Protein AF-A0A947MUC5-F1 (afdb_monomer_lite)

Structure (mmCIF, N/CA/C/O backbone):
data_AF-A0A947MUC5-F1
#
_entry.id   AF-A0A947MUC5-F1
#
loop_
_atom_site.group_PDB
_atom_site.id
_atom_site.type_symbol
_atom_site.label_atom_id
_atom_site.label_alt_id
_atom_site.label_comp_id
_atom_site.label_asym_id
_atom_site.label_entity_id
_atom_site.label_seq_id
_atom_site.pdbx_PDB_ins_code
_atom_site.Cartn_x
_atom_site.Cartn_y
_atom_site.Cartn_z
_atom_site.occupancy
_atom_site.B_iso_or_equiv
_atom_site.auth_seq_id
_atom_site.auth_comp_id
_atom_site.auth_asym_id
_atom_site.auth_atom_id
_atom_site.pdbx_PDB_model_num
ATOM 1 N N . MET A 1 1 ? 50.797 -52.686 -14.012 1.00 37.66 1 MET A N 1
ATOM 2 C CA . MET A 1 1 ? 51.119 -51.360 -14.581 1.00 37.66 1 MET A CA 1
ATOM 3 C C . MET A 1 1 ? 49.906 -50.455 -14.432 1.00 37.66 1 MET A C 1
ATOM 5 O O . MET A 1 1 ? 48.842 -50.802 -14.913 1.00 37.66 1 MET A O 1
ATOM 9 N N . VAL A 1 2 ? 50.110 -49.382 -13.667 1.00 37.19 2 VAL A N 1
ATOM 10 C CA . VAL A 1 2 ? 49.421 -48.080 -13.571 1.00 37.19 2 VAL A CA 1
ATOM 11 C C . VAL A 1 2 ? 48.102 -47.870 -14.347 1.00 37.19 2 VAL A C 1
ATOM 13 O O . VAL A 1 2 ? 48.065 -47.895 -15.572 1.00 37.19 2 VAL A O 1
ATOM 16 N N . THR A 1 3 ? 47.061 -47.521 -13.586 1.00 50.28 3 THR A N 1
ATOM 17 C CA . THR A 1 3 ? 45.794 -46.871 -13.969 1.00 50.28 3 THR A CA 1
ATOM 18 C C . THR A 1 3 ? 45.994 -45.521 -14.667 1.00 50.28 3 THR A C 1
ATOM 20 O O . THR A 1 3 ? 46.741 -44.695 -14.143 1.00 50.28 3 THR A O 1
ATOM 23 N N . ARG A 1 4 ? 45.243 -45.215 -15.740 1.00 42.28 4 ARG A N 1
ATOM 24 C CA . ARG A 1 4 ? 44.892 -43.822 -16.096 1.00 42.28 4 ARG A CA 1
ATOM 25 C C . ARG A 1 4 ? 43.489 -43.704 -16.684 1.00 42.28 4 ARG A C 1
ATOM 27 O O . ARG A 1 4 ? 43.225 -44.074 -17.823 1.00 42.28 4 ARG A O 1
ATOM 34 N N . GLU A 1 5 ? 42.629 -43.124 -15.861 1.00 49.94 5 GLU A N 1
ATOM 35 C CA . GLU A 1 5 ? 41.368 -42.491 -16.214 1.00 49.94 5 GLU A CA 1
ATOM 36 C C . GLU A 1 5 ? 41.595 -41.321 -17.188 1.00 49.94 5 GLU A C 1
ATOM 38 O O . GLU A 1 5 ? 42.621 -40.639 -17.136 1.00 49.94 5 GLU A O 1
ATOM 43 N N . THR A 1 6 ? 40.617 -41.041 -18.051 1.00 49.38 6 THR A N 1
ATOM 44 C CA . THR A 1 6 ? 40.540 -39.771 -18.789 1.00 49.38 6 THR A CA 1
ATOM 45 C C . THR A 1 6 ? 39.159 -39.139 -18.590 1.00 49.38 6 THR A C 1
ATOM 47 O O . THR A 1 6 ? 38.166 -39.674 -19.081 1.00 49.38 6 THR A O 1
ATOM 50 N N . PRO A 1 7 ? 39.050 -37.982 -17.907 1.00 49.56 7 PRO A N 1
ATOM 51 C CA . PRO A 1 7 ? 37.789 -37.269 -17.766 1.00 49.56 7 PRO A CA 1
ATOM 52 C C . PRO A 1 7 ? 37.662 -36.230 -18.889 1.00 49.56 7 PRO A C 1
ATOM 54 O O . PRO A 1 7 ? 38.205 -35.129 -18.809 1.00 49.56 7 PRO A O 1
ATOM 57 N N . ARG A 1 8 ? 36.931 -36.559 -19.961 1.00 48.47 8 ARG A N 1
ATOM 58 C CA . ARG A 1 8 ? 36.557 -35.582 -21.010 1.00 48.47 8 ARG A CA 1
ATOM 59 C C . ARG A 1 8 ? 35.215 -34.883 -20.757 1.00 48.47 8 ARG A C 1
ATOM 61 O O . ARG A 1 8 ? 34.920 -33.899 -21.424 1.00 48.47 8 ARG A O 1
ATOM 68 N N . ALA A 1 9 ? 34.445 -35.323 -19.762 1.00 47.81 9 ALA A N 1
ATOM 69 C CA . ALA A 1 9 ? 33.122 -34.770 -19.453 1.00 47.81 9 ALA A CA 1
ATOM 70 C C . ALA A 1 9 ? 33.138 -33.554 -18.498 1.00 47.81 9 ALA A C 1
ATOM 72 O O . ALA A 1 9 ? 32.154 -32.829 -18.406 1.00 47.81 9 ALA A O 1
ATOM 73 N N . ALA A 1 10 ? 34.253 -33.280 -17.811 1.00 47.69 10 ALA A N 1
ATOM 74 C CA . ALA A 1 10 ? 34.296 -32.260 -16.754 1.00 47.69 10 ALA A CA 1
ATOM 75 C C . ALA A 1 10 ? 34.395 -30.805 -17.259 1.00 47.69 10 ALA A C 1
ATOM 77 O O . ALA A 1 10 ? 34.167 -29.868 -16.498 1.00 47.69 10 ALA A O 1
ATOM 78 N N . LYS A 1 11 ? 34.735 -30.580 -18.537 1.00 46.59 11 LYS A N 1
ATOM 79 C CA . LYS A 1 11 ? 34.991 -29.220 -19.048 1.00 46.59 11 LYS A CA 1
ATOM 80 C C . LYS A 1 11 ? 33.736 -28.476 -19.515 1.00 46.59 11 LYS A C 1
ATOM 82 O O . LYS A 1 11 ? 33.737 -27.251 -19.478 1.00 46.59 11 LYS A O 1
ATOM 87 N N . MET A 1 12 ? 32.662 -29.177 -19.892 1.00 44.78 12 MET A N 1
ATOM 88 C CA . MET A 1 12 ? 31.416 -28.518 -20.321 1.00 44.78 12 MET A CA 1
ATOM 89 C C . MET A 1 12 ? 30.491 -28.147 -19.155 1.00 44.78 12 MET A C 1
ATOM 91 O O . MET A 1 12 ? 29.819 -27.123 -19.219 1.00 44.78 12 MET A O 1
ATOM 95 N N . ALA A 1 13 ? 30.513 -28.910 -18.057 1.00 48.62 13 ALA A N 1
ATOM 96 C CA . ALA A 1 13 ? 29.735 -28.585 -16.858 1.00 48.62 13 ALA A CA 1
ATOM 97 C C . ALA A 1 13 ? 30.235 -27.307 -16.155 1.00 48.62 13 ALA A C 1
ATOM 99 O O . ALA A 1 13 ? 29.451 -26.582 -15.549 1.00 48.62 13 ALA A O 1
ATOM 100 N N . SER A 1 14 ? 31.531 -27.000 -16.280 1.00 51.50 14 SER A N 1
ATOM 101 C CA . SER A 1 14 ? 32.132 -25.822 -15.650 1.00 51.50 14 SER A CA 1
ATOM 102 C C . SER A 1 14 ? 31.671 -24.520 -16.318 1.00 51.50 14 SER A C 1
ATOM 104 O O . SER A 1 14 ? 31.234 -23.603 -15.634 1.00 51.50 14 SER A O 1
ATOM 106 N N . ALA A 1 15 ? 31.645 -24.447 -17.653 1.00 49.97 15 ALA A N 1
ATOM 107 C CA . ALA A 1 15 ? 31.228 -23.229 -18.358 1.00 49.97 15 ALA A CA 1
ATOM 108 C C . ALA A 1 15 ? 29.758 -22.846 -18.087 1.00 49.97 15 ALA A C 1
ATOM 110 O O . ALA A 1 15 ? 29.443 -21.664 -17.951 1.00 49.97 15 ALA A O 1
ATOM 111 N N . LEU A 1 16 ? 28.871 -23.839 -17.944 1.00 51.94 16 LEU A N 1
ATOM 112 C CA . LEU A 1 16 ? 27.462 -23.605 -17.618 1.00 51.94 16 LEU A CA 1
ATOM 113 C C . LEU A 1 16 ? 27.279 -23.123 -16.167 1.00 51.94 16 LEU A C 1
ATOM 115 O O . LEU A 1 16 ? 26.463 -22.241 -15.906 1.00 51.94 16 LEU A O 1
ATOM 119 N N . ALA A 1 17 ? 28.076 -23.655 -15.233 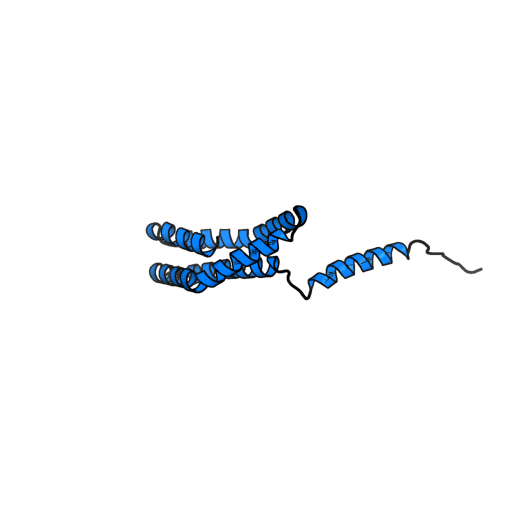1.00 52.97 17 ALA A N 1
ATOM 120 C CA . ALA A 1 17 ? 28.063 -23.239 -13.832 1.00 52.97 17 ALA A CA 1
ATOM 121 C C . ALA A 1 17 ? 28.568 -21.797 -13.644 1.00 52.97 17 ALA A C 1
ATOM 123 O O . ALA A 1 17 ? 28.018 -21.059 -12.830 1.00 52.97 17 ALA A O 1
ATOM 124 N N . TRP A 1 18 ? 29.555 -21.363 -14.437 1.00 50.25 18 TRP A N 1
ATOM 125 C CA . TRP A 1 18 ? 30.038 -19.977 -14.420 1.00 50.25 18 TRP A CA 1
ATOM 126 C C . TRP A 1 18 ? 29.021 -18.981 -15.003 1.00 50.25 18 TRP A C 1
ATOM 128 O O . TRP A 1 18 ? 28.888 -17.880 -14.474 1.00 50.25 18 TRP A O 1
ATOM 138 N N . LEU A 1 19 ? 28.248 -19.366 -16.025 1.00 52.00 19 LEU A N 1
ATOM 139 C CA . LEU A 1 19 ? 27.159 -18.539 -16.571 1.00 52.00 19 LEU A CA 1
ATOM 140 C C . LEU A 1 19 ? 25.983 -18.391 -15.591 1.00 52.00 19 LEU A C 1
ATOM 142 O O . LEU A 1 19 ? 25.460 -17.291 -15.425 1.00 52.00 19 LEU A O 1
ATOM 146 N N . LEU A 1 20 ? 25.615 -19.465 -14.885 1.00 52.38 20 LEU A N 1
ATOM 147 C CA . LEU A 1 20 ? 24.607 -19.423 -13.817 1.00 52.38 20 LEU A CA 1
ATOM 148 C C . LEU A 1 20 ? 25.077 -18.604 -12.605 1.00 52.38 20 LEU A C 1
ATOM 150 O O . LEU A 1 20 ? 24.302 -17.822 -12.057 1.00 52.38 20 LEU A O 1
ATOM 154 N N . ALA A 1 21 ? 26.351 -18.722 -12.219 1.00 52.56 21 ALA A N 1
ATOM 155 C CA . ALA A 1 21 ? 26.927 -17.926 -11.136 1.00 52.56 21 ALA A CA 1
ATOM 156 C C . ALA A 1 21 ? 27.016 -16.432 -11.493 1.00 52.56 21 ALA A C 1
ATOM 158 O O . ALA A 1 21 ? 26.742 -15.594 -10.640 1.00 52.56 21 ALA A O 1
ATOM 159 N N . ALA A 1 22 ? 27.330 -16.084 -12.745 1.00 50.78 22 ALA A N 1
ATOM 160 C CA . ALA A 1 22 ? 27.339 -14.696 -13.209 1.00 50.78 22 ALA A CA 1
ATOM 161 C C . ALA A 1 22 ? 25.929 -14.076 -13.248 1.00 50.78 22 ALA A C 1
ATOM 163 O O . ALA A 1 22 ? 25.774 -12.907 -12.894 1.00 50.78 22 ALA A O 1
ATOM 164 N N . LEU A 1 23 ? 24.896 -14.860 -13.590 1.00 50.69 23 LEU A N 1
ATOM 165 C CA . LEU A 1 23 ? 23.500 -14.413 -13.493 1.00 50.69 23 LEU A CA 1
ATOM 166 C C . LEU A 1 23 ? 23.064 -14.189 -12.033 1.00 50.69 23 LEU A C 1
ATOM 168 O O . LEU A 1 23 ? 22.321 -13.254 -11.751 1.00 50.69 23 LEU A O 1
ATOM 172 N N . LEU A 1 24 ? 23.553 -15.013 -11.101 1.00 50.53 24 LEU A N 1
ATOM 173 C CA . LEU A 1 24 ? 23.259 -14.894 -9.667 1.00 50.53 24 LEU A CA 1
ATOM 174 C C . LEU A 1 24 ? 24.045 -13.759 -8.982 1.00 50.53 24 LEU A C 1
ATOM 176 O O . LEU A 1 24 ? 23.521 -13.109 -8.080 1.00 50.53 24 LEU A O 1
ATOM 180 N N . LEU A 1 25 ? 25.277 -13.472 -9.417 1.00 47.25 25 LEU A N 1
ATOM 181 C CA . LEU A 1 25 ? 26.129 -12.413 -8.851 1.00 47.25 25 LEU A CA 1
ATOM 182 C C . LEU A 1 25 ? 25.745 -10.999 -9.315 1.00 47.25 25 LEU A C 1
ATOM 184 O O . LEU A 1 25 ? 26.023 -10.035 -8.603 1.00 47.25 25 LEU A O 1
ATOM 188 N N . ALA A 1 26 ? 25.045 -10.856 -10.444 1.00 47.69 26 ALA A N 1
ATOM 189 C CA . ALA A 1 26 ? 24.458 -9.578 -10.855 1.00 47.69 26 ALA A CA 1
ATOM 190 C C . ALA A 1 26 ? 23.281 -9.131 -9.954 1.00 47.69 26 ALA A C 1
ATOM 192 O O . ALA A 1 26 ? 22.897 -7.962 -9.980 1.00 47.69 26 ALA A 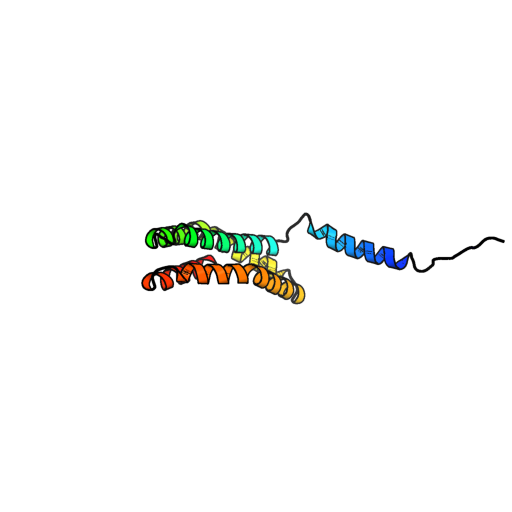O 1
ATOM 193 N N . GLY A 1 27 ? 22.735 -10.028 -9.120 1.00 45.62 27 GLY A N 1
ATOM 194 C CA . GLY A 1 27 ? 21.584 -9.761 -8.249 1.00 45.62 27 GLY A CA 1
ATOM 195 C C . GLY A 1 27 ? 21.891 -9.084 -6.906 1.00 45.62 27 GLY A C 1
ATOM 196 O O . GLY A 1 27 ? 20.961 -8.714 -6.197 1.00 45.62 27 GLY A O 1
ATOM 197 N N . ALA A 1 28 ? 23.161 -8.900 -6.524 1.00 45.62 28 ALA A N 1
ATOM 198 C CA . ALA A 1 28 ? 23.508 -8.497 -5.153 1.00 45.62 28 ALA A CA 1
ATOM 199 C C . ALA A 1 28 ? 23.825 -7.000 -4.946 1.00 45.62 28 ALA A C 1
ATOM 201 O O . ALA A 1 28 ? 24.088 -6.599 -3.815 1.00 45.62 28 ALA A O 1
ATOM 202 N N . GLY A 1 29 ? 23.808 -6.155 -5.987 1.00 48.50 29 GLY A N 1
ATOM 203 C CA . GLY A 1 29 ? 24.301 -4.770 -5.849 1.00 48.50 29 GLY A CA 1
ATOM 204 C C . GLY A 1 29 ? 23.521 -3.661 -6.550 1.00 48.50 29 GLY A C 1
ATOM 205 O O . GLY A 1 29 ? 23.700 -2.494 -6.211 1.00 48.50 29 GLY A O 1
ATOM 206 N N . CYS A 1 30 ? 22.641 -3.971 -7.501 1.00 45.91 30 CYS A N 1
ATOM 207 C CA . CYS A 1 30 ? 21.855 -2.965 -8.216 1.00 45.91 30 CYS A CA 1
ATOM 208 C C . CYS A 1 30 ? 20.408 -3.437 -8.328 1.00 45.91 30 CYS A C 1
ATOM 210 O O . CYS A 1 30 ? 20.065 -4.192 -9.230 1.00 45.91 30 CYS A O 1
ATOM 212 N N . ARG A 1 31 ? 19.549 -2.987 -7.403 1.00 66.38 31 ARG A N 1
ATOM 213 C CA . ARG A 1 31 ? 18.096 -3.139 -7.571 1.00 66.38 31 ARG A CA 1
ATOM 214 C C . ARG A 1 31 ? 17.674 -2.403 -8.840 1.00 66.38 31 ARG A C 1
ATOM 216 O O . ARG A 1 31 ? 18.058 -1.239 -9.016 1.00 66.38 31 ARG A O 1
ATOM 223 N N . THR A 1 32 ? 16.903 -3.074 -9.693 1.00 84.06 32 THR A N 1
ATOM 224 C CA . THR A 1 32 ? 16.338 -2.462 -10.900 1.00 84.06 32 THR A CA 1
ATOM 225 C C . THR A 1 32 ? 15.383 -1.326 -10.517 1.00 84.06 32 THR A C 1
ATOM 227 O O . THR A 1 32 ? 15.014 -1.169 -9.347 1.00 84.06 32 THR A O 1
ATOM 230 N N . ALA A 1 33 ? 15.019 -0.472 -11.474 1.00 86.25 33 ALA A N 1
ATOM 231 C CA . ALA A 1 33 ? 14.124 0.648 -11.188 1.00 86.25 33 ALA A CA 1
ATOM 232 C C . ALA A 1 33 ? 12.753 0.141 -10.703 1.00 86.25 33 ALA A C 1
ATOM 234 O O . ALA A 1 33 ? 12.225 0.632 -9.709 1.00 86.25 33 ALA A O 1
ATOM 235 N N . GLU A 1 34 ? 12.236 -0.910 -11.336 1.00 88.00 34 GLU A N 1
ATOM 236 C CA . GLU A 1 34 ? 10.964 -1.554 -11.009 1.00 88.00 34 GLU A CA 1
ATOM 237 C C . GLU A 1 34 ? 10.980 -2.125 -9.588 1.00 88.00 34 GLU A C 1
ATOM 239 O O . GLU A 1 34 ? 10.034 -1.917 -8.830 1.00 88.00 34 GLU A O 1
ATOM 244 N N . GLU A 1 35 ? 12.088 -2.756 -9.192 1.00 89.19 35 GLU A N 1
ATOM 245 C CA . GLU A 1 35 ? 12.267 -3.307 -7.849 1.00 89.19 35 GLU A CA 1
ATOM 246 C C . GLU A 1 35 ? 12.283 -2.209 -6.776 1.00 89.19 35 GLU A C 1
ATOM 248 O O . GLU A 1 35 ? 11.663 -2.345 -5.723 1.00 89.19 35 GLU A O 1
ATOM 253 N N . LYS A 1 36 ? 12.926 -1.064 -7.045 1.00 90.00 36 LYS A N 1
ATOM 254 C CA . LYS A 1 36 ? 12.882 0.090 -6.129 1.00 90.00 36 LYS A CA 1
ATOM 255 C C . LYS A 1 36 ? 11.460 0.623 -5.955 1.00 90.00 36 LYS A C 1
ATOM 257 O O . LYS A 1 36 ? 11.073 0.966 -4.837 1.00 90.00 36 LYS A O 1
ATOM 262 N N . HIS A 1 37 ? 10.682 0.685 -7.035 1.00 90.06 37 HIS A N 1
ATOM 263 C CA . HIS A 1 37 ? 9.288 1.122 -6.971 1.00 90.06 37 HIS A CA 1
ATOM 264 C C . HIS A 1 37 ? 8.397 0.112 -6.245 1.00 90.06 37 HIS A C 1
ATOM 266 O O . HIS A 1 37 ? 7.547 0.521 -5.451 1.00 90.06 37 HIS A O 1
ATOM 272 N N . LEU A 1 38 ? 8.620 -1.189 -6.455 1.00 91.75 38 LEU A N 1
ATOM 273 C CA . LEU A 1 38 ? 7.931 -2.244 -5.720 1.00 91.75 38 LEU A CA 1
ATOM 274 C C . LEU A 1 38 ? 8.211 -2.136 -4.218 1.00 91.75 38 LEU A C 1
ATOM 276 O O . LEU A 1 38 ? 7.271 -2.090 -3.430 1.00 91.75 38 LEU A O 1
ATOM 280 N N . GLU A 1 39 ? 9.476 -2.006 -3.818 1.00 92.69 39 GLU A N 1
ATOM 281 C CA . GLU A 1 39 ? 9.864 -1.834 -2.412 1.00 92.69 39 GLU A CA 1
ATOM 282 C C . GLU A 1 39 ? 9.219 -0.603 -1.772 1.00 92.69 39 GLU A C 1
ATOM 284 O O . GLU A 1 39 ? 8.672 -0.676 -0.672 1.00 92.69 39 GLU A O 1
ATOM 289 N N . ALA A 1 40 ? 9.223 0.531 -2.471 1.00 91.94 40 ALA A N 1
ATOM 290 C CA . ALA A 1 40 ? 8.593 1.745 -1.971 1.00 91.94 40 ALA A CA 1
ATOM 291 C C . ALA A 1 40 ? 7.059 1.606 -1.870 1.00 91.94 40 ALA A C 1
ATOM 293 O O . ALA A 1 40 ? 6.456 2.109 -0.922 1.00 91.94 40 ALA A O 1
ATOM 294 N N . SER A 1 41 ? 6.421 0.859 -2.779 1.00 92.44 41 SER A N 1
ATOM 295 C CA . SER A 1 41 ? 5.004 0.502 -2.649 1.00 92.44 41 SER A CA 1
ATOM 296 C C . SER A 1 41 ? 4.762 -0.379 -1.417 1.00 92.44 41 SER A C 1
ATOM 298 O O . SER A 1 41 ? 3.907 -0.061 -0.591 1.00 92.44 41 SER A O 1
ATOM 300 N N . LEU A 1 42 ? 5.554 -1.439 -1.224 1.00 94.44 42 LEU A N 1
ATOM 301 C CA . LEU A 1 42 ? 5.460 -2.341 -0.066 1.00 94.44 42 LEU A CA 1
ATOM 302 C C . LEU A 1 42 ? 5.723 -1.621 1.268 1.00 94.44 42 LEU A C 1
ATOM 304 O O . LEU A 1 42 ? 5.110 -1.957 2.288 1.00 94.44 42 LEU A O 1
ATOM 308 N N . ALA A 1 43 ? 6.575 -0.595 1.267 1.00 94.75 43 ALA A N 1
ATOM 309 C CA . ALA A 1 43 ? 6.776 0.272 2.420 1.00 94.75 43 ALA A CA 1
ATOM 310 C C . ALA A 1 43 ? 5.489 1.031 2.784 1.00 94.75 43 ALA A C 1
ATOM 312 O O . ALA A 1 43 ? 5.130 1.072 3.959 1.00 94.75 43 ALA A O 1
ATOM 313 N N . LEU A 1 44 ? 4.740 1.547 1.801 1.00 95.25 44 LEU A N 1
ATOM 314 C CA . LEU A 1 44 ? 3.445 2.199 2.044 1.00 95.25 44 LEU A CA 1
ATOM 315 C C . LEU A 1 44 ? 2.392 1.221 2.577 1.00 95.25 44 LEU A C 1
ATOM 317 O O . LEU A 1 44 ? 1.653 1.571 3.495 1.00 95.25 44 LEU A O 1
ATOM 321 N N . TYR A 1 45 ? 2.350 -0.015 2.062 1.00 95.88 45 TYR A N 1
ATOM 322 C CA . TYR A 1 45 ? 1.506 -1.076 2.631 1.00 95.88 45 TYR A CA 1
ATOM 323 C C . TYR A 1 45 ? 1.822 -1.301 4.116 1.00 95.88 45 TYR A C 1
ATOM 325 O O . TYR A 1 45 ? 0.911 -1.397 4.939 1.00 95.88 45 TYR A O 1
ATOM 333 N N . SER A 1 46 ? 3.110 -1.368 4.456 1.00 96.25 46 SER A N 1
ATOM 334 C CA . SER A 1 46 ? 3.569 -1.617 5.825 1.00 96.25 46 SER A CA 1
ATOM 335 C C . SER A 1 46 ? 3.273 -0.438 6.756 1.00 96.25 46 SER A C 1
ATOM 337 O O . SER A 1 46 ? 2.765 -0.649 7.852 1.00 96.25 46 SER A O 1
ATOM 339 N N . GLN A 1 47 ? 3.501 0.799 6.305 1.00 97.12 47 GLN A N 1
ATOM 340 C CA . GLN A 1 47 ? 3.178 2.009 7.071 1.00 97.12 47 GLN A CA 1
ATOM 341 C C . GLN A 1 47 ? 1.671 2.137 7.319 1.00 97.12 47 GLN A C 1
ATOM 343 O O . GLN A 1 47 ? 1.246 2.442 8.431 1.00 97.12 47 GLN A O 1
ATOM 348 N N . ALA A 1 48 ? 0.846 1.856 6.307 1.00 97.12 48 ALA A N 1
ATOM 349 C CA . ALA A 1 48 ? -0.604 1.860 6.464 1.00 97.12 48 ALA A CA 1
ATOM 350 C C . ALA A 1 48 ? -1.071 0.797 7.467 1.00 97.12 48 ALA A C 1
ATOM 352 O O . ALA A 1 48 ? -1.940 1.072 8.295 1.00 97.12 48 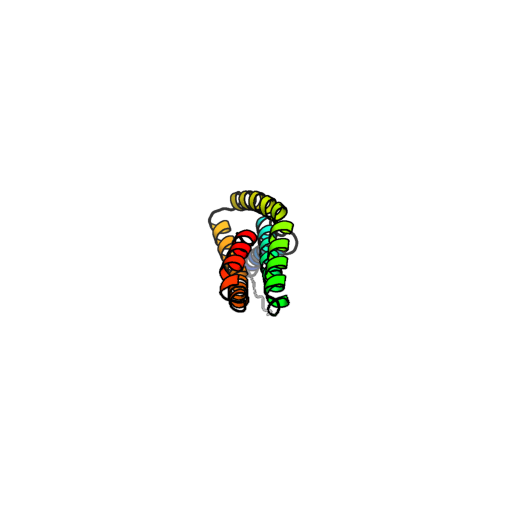ALA A O 1
ATOM 353 N N . LEU A 1 49 ? -0.478 -0.402 7.424 1.00 97.44 49 LEU A N 1
ATOM 354 C CA . LEU A 1 49 ? -0.754 -1.454 8.399 1.00 97.44 49 LEU A CA 1
ATOM 355 C C . LEU A 1 49 ? -0.406 -0.988 9.813 1.00 97.44 49 LEU A C 1
ATOM 357 O O . LEU A 1 49 ? -1.235 -1.091 10.710 1.00 97.44 49 LEU A O 1
ATOM 361 N N . GLU A 1 50 ? 0.790 -0.435 9.991 1.00 96.88 50 GLU A N 1
ATOM 362 C CA . GLU A 1 50 ? 1.273 0.056 11.277 1.00 96.88 50 GLU A CA 1
ATOM 363 C C . GLU A 1 50 ? 0.356 1.144 11.850 1.00 96.88 50 GLU A C 1
ATOM 365 O O . GLU A 1 50 ? 0.020 1.106 13.034 1.00 96.88 50 GLU A O 1
ATOM 370 N N . VAL A 1 51 ? -0.117 2.074 11.013 1.00 97.44 51 VAL A N 1
ATOM 371 C CA . VAL A 1 51 ? -1.108 3.083 11.410 1.00 97.44 51 VAL A CA 1
ATOM 372 C C . VAL A 1 51 ? -2.393 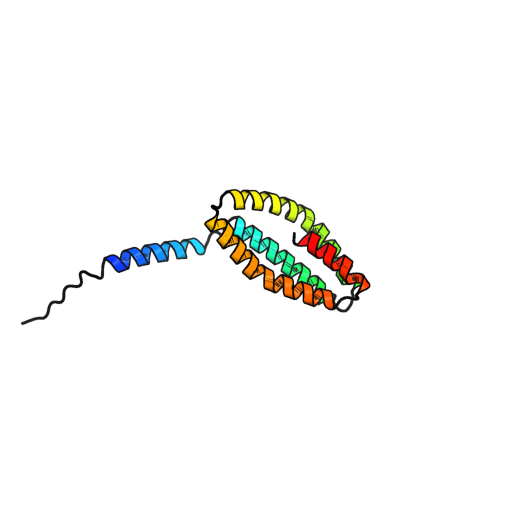2.421 11.905 1.00 97.44 51 VAL A C 1
ATOM 374 O O . VAL A 1 51 ? -2.886 2.784 12.975 1.00 97.44 51 VAL A O 1
ATOM 377 N N . LEU A 1 52 ? -2.931 1.445 11.170 1.00 95.88 52 LEU A N 1
ATOM 378 C CA . LEU A 1 52 ? -4.169 0.768 11.561 1.00 95.88 52 LEU A CA 1
ATOM 379 C C . LEU A 1 52 ? -4.003 -0.078 12.830 1.00 95.88 52 LEU A C 1
ATOM 381 O O . LEU A 1 52 ? -4.912 -0.147 13.655 1.00 95.88 52 LEU A O 1
ATOM 385 N N . GLU A 1 53 ? -2.853 -0.723 13.010 1.00 95.62 53 GLU A N 1
ATOM 386 C CA . GLU A 1 53 ? -2.580 -1.562 14.177 1.00 95.62 53 GLU A CA 1
ATOM 387 C C . GLU A 1 53 ? -2.344 -0.729 15.438 1.00 95.62 53 GLU A C 1
ATOM 389 O O . GLU A 1 53 ? -2.959 -1.007 16.470 1.00 95.62 53 GLU A O 1
ATOM 394 N N . LYS A 1 54 ? -1.530 0.331 15.354 1.00 96.38 54 LYS A N 1
ATOM 395 C CA . LYS A 1 54 ? -1.258 1.234 16.485 1.00 96.38 54 LYS A CA 1
ATOM 396 C C . LYS A 1 54 ? -2.511 1.942 16.987 1.00 96.38 54 LYS A C 1
ATOM 398 O O . LYS A 1 54 ? -2.618 2.220 18.176 1.00 96.38 54 LYS A O 1
ATOM 403 N N . ASN A 1 55 ? -3.460 2.210 16.092 1.00 95.38 55 ASN A N 1
ATOM 404 C CA . ASN A 1 55 ? -4.663 2.975 16.400 1.00 95.38 55 ASN A CA 1
ATOM 405 C C . ASN A 1 55 ? -5.936 2.113 16.459 1.00 95.38 55 ASN A C 1
ATOM 407 O O . ASN A 1 55 ? -7.041 2.653 16.421 1.00 95.38 55 ASN A O 1
ATOM 411 N N . ALA A 1 56 ? -5.820 0.786 16.583 1.00 88.81 56 ALA A N 1
ATOM 412 C CA . ALA A 1 56 ? -6.984 -0.105 16.640 1.00 88.81 56 ALA A CA 1
ATOM 413 C C . ALA A 1 56 ? -7.933 0.211 17.820 1.00 88.81 56 ALA A C 1
ATOM 415 O O . ALA A 1 56 ? -9.137 -0.011 17.718 1.00 88.81 56 ALA A O 1
ATOM 416 N N . GLY A 1 57 ? -7.401 0.755 18.923 1.00 90.75 57 GLY A N 1
ATOM 417 C CA . GLY A 1 57 ? -8.180 1.213 20.081 1.00 90.75 57 GLY A CA 1
ATOM 418 C C . GLY A 1 57 ? -8.726 2.643 19.969 1.00 90.75 57 GLY A C 1
ATOM 419 O O . GLY A 1 57 ? -9.596 3.014 20.752 1.00 90.75 57 GLY A O 1
ATOM 420 N N . ASN A 1 58 ? -8.254 3.438 19.000 1.00 94.69 58 ASN A N 1
ATOM 421 C CA . ASN A 1 58 ? -8.711 4.809 18.765 1.00 94.69 58 ASN A CA 1
ATOM 422 C C . ASN A 1 58 ? -8.972 5.058 17.266 1.00 94.69 58 ASN A C 1
ATOM 424 O O . ASN A 1 58 ? -8.108 5.556 16.535 1.00 94.69 58 ASN A O 1
ATOM 428 N N . PRO A 1 59 ? -10.187 4.735 16.786 1.00 90.81 59 PRO A N 1
ATOM 429 C CA . PRO A 1 59 ? -10.524 4.824 15.370 1.00 90.81 59 PRO A CA 1
ATOM 430 C C . PRO A 1 59 ? -10.357 6.216 14.751 1.00 90.81 59 PRO A C 1
ATOM 432 O O . PRO A 1 59 ? -10.033 6.320 13.568 1.00 90.81 59 PRO A O 1
ATOM 435 N N . ASN A 1 60 ? -10.571 7.279 15.534 1.00 92.69 60 ASN A N 1
ATOM 436 C CA . ASN A 1 60 ? -10.455 8.656 15.054 1.00 92.69 60 ASN A CA 1
ATOM 437 C C . ASN A 1 60 ? -8.990 9.041 14.816 1.00 92.69 60 ASN A C 1
ATOM 439 O O . ASN A 1 60 ? -8.676 9.614 13.774 1.00 92.69 60 ASN A O 1
ATOM 443 N N . GLU A 1 61 ? -8.092 8.674 15.734 1.00 95.25 61 GLU A N 1
ATOM 444 C CA . GLU A 1 61 ? -6.647 8.873 15.555 1.00 95.25 61 GLU A CA 1
ATOM 445 C C . GLU A 1 61 ? -6.112 8.046 14.389 1.00 95.25 61 GLU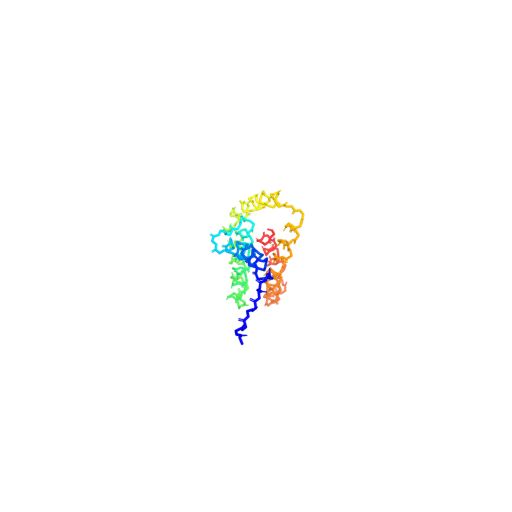 A C 1
ATOM 447 O O . GLU A 1 61 ? -5.367 8.568 13.564 1.00 95.25 61 GLU A O 1
ATOM 452 N N . GLY A 1 62 ? -6.561 6.796 14.245 1.00 94.56 62 GLY A N 1
ATOM 453 C CA . GLY A 1 62 ? -6.174 5.956 13.110 1.00 94.56 62 GLY A CA 1
ATOM 454 C C . GLY A 1 62 ? -6.585 6.551 11.768 1.00 94.56 62 GLY A C 1
ATOM 455 O O . GLY A 1 62 ? -5.808 6.539 10.816 1.00 94.56 62 GLY A O 1
ATOM 456 N N . LEU A 1 63 ? -7.785 7.132 11.699 1.00 95.00 63 LEU A N 1
ATOM 457 C CA . LEU A 1 63 ? -8.258 7.801 10.493 1.00 95.00 63 LEU A CA 1
ATOM 458 C C . LEU A 1 63 ? -7.461 9.076 10.186 1.00 95.00 63 LEU A C 1
ATOM 460 O O . LEU A 1 63 ? -7.109 9.312 9.028 1.00 95.00 63 LEU A O 1
ATOM 464 N N . ALA A 1 64 ? -7.168 9.884 11.205 1.00 96.50 64 ALA A N 1
ATOM 465 C CA . ALA A 1 64 ? -6.365 11.093 11.059 1.00 96.50 64 ALA A CA 1
ATOM 466 C C . ALA A 1 64 ? -4.931 10.761 10.618 1.00 96.50 64 ALA A C 1
ATOM 468 O O . ALA A 1 64 ? -4.425 11.358 9.670 1.00 96.50 64 ALA A O 1
ATOM 469 N N . ALA A 1 65 ? -4.308 9.756 11.235 1.00 97.19 65 ALA A N 1
ATOM 470 C CA . ALA A 1 65 ? -2.970 9.294 10.884 1.00 97.19 65 ALA A CA 1
ATOM 471 C C . ALA A 1 65 ? -2.912 8.719 9.460 1.00 97.19 65 ALA A C 1
ATOM 473 O O . ALA A 1 65 ? -1.971 9.009 8.725 1.00 97.19 65 ALA A O 1
ATOM 474 N N . LEU A 1 66 ? -3.930 7.962 9.035 1.00 96.69 66 LEU A N 1
ATOM 475 C CA . LEU A 1 66 ? -3.991 7.433 7.672 1.00 96.69 66 LEU A CA 1
ATOM 476 C C . LEU A 1 66 ? -4.224 8.542 6.636 1.00 96.69 66 LEU A C 1
ATOM 478 O O . LEU A 1 66 ? -3.671 8.484 5.542 1.00 96.69 66 LEU A O 1
ATOM 482 N N . THR A 1 67 ? -5.017 9.559 6.985 1.00 97.12 67 THR A N 1
ATOM 483 C CA . THR A 1 67 ? -5.214 10.749 6.141 1.00 97.12 67 THR A CA 1
ATOM 484 C C . THR A 1 67 ? -3.900 11.501 5.967 1.00 97.12 67 THR A C 1
ATOM 486 O O . THR A 1 67 ? -3.496 11.760 4.839 1.00 97.12 67 THR A O 1
ATOM 489 N N . LYS A 1 68 ? -3.183 11.750 7.067 1.00 97.19 68 LYS A N 1
ATOM 490 C CA . LYS A 1 68 ? -1.869 12.390 7.030 1.00 97.19 68 LYS A CA 1
ATOM 491 C C . LYS A 1 68 ? -0.862 11.590 6.199 1.00 97.19 68 LYS A C 1
ATOM 493 O O . LYS A 1 68 ? -0.156 12.163 5.383 1.00 97.19 68 LYS A O 1
ATOM 498 N N . LEU A 1 69 ? -0.837 10.264 6.345 1.00 96.75 69 LEU A N 1
ATOM 499 C CA . LEU A 1 69 ? 0.012 9.400 5.522 1.00 96.75 69 LEU A CA 1
ATOM 500 C C . LEU A 1 69 ? -0.330 9.511 4.023 1.00 96.75 69 LEU A C 1
ATOM 502 O O . LEU A 1 69 ? 0.570 9.494 3.184 1.00 96.75 69 LEU A O 1
ATOM 506 N N . GLU A 1 70 ? -1.613 9.626 3.663 1.00 95.50 70 GLU A N 1
ATOM 507 C CA . GLU A 1 70 ? -2.036 9.840 2.270 1.00 95.50 70 GLU A CA 1
ATOM 508 C C . GLU A 1 70 ? -1.530 11.170 1.713 1.00 95.50 70 GLU A C 1
ATOM 510 O O . GLU A 1 70 ? -1.019 11.181 0.590 1.00 95.50 70 GLU A O 1
ATOM 515 N N . GLU A 1 71 ? -1.646 12.241 2.500 1.00 96.19 71 GLU A N 1
ATOM 516 C CA . GLU A 1 71 ? -1.215 13.598 2.157 1.00 96.19 71 GLU A CA 1
ATOM 517 C C . GLU A 1 71 ? 0.309 13.682 2.020 1.00 96.19 71 GLU A C 1
ATOM 519 O O . GLU A 1 71 ? 0.803 14.045 0.951 1.00 96.19 71 GLU A O 1
ATOM 524 N N . ASP A 1 72 ? 1.048 13.250 3.047 1.00 95.75 72 ASP A N 1
ATOM 525 C CA . ASP A 1 72 ? 2.515 13.305 3.103 1.00 95.75 72 ASP A CA 1
ATOM 526 C C . ASP A 1 72 ? 3.160 12.478 1.974 1.00 95.75 72 ASP A C 1
ATOM 528 O O . ASP A 1 72 ? 4.222 12.822 1.458 1.00 95.75 72 ASP A O 1
ATOM 532 N N . SER A 1 73 ? 2.508 11.390 1.548 1.00 94.81 73 SER A N 1
ATOM 533 C CA . SER A 1 73 ? 3.017 10.521 0.478 1.00 94.81 73 SER A CA 1
ATOM 534 C C . SER A 1 73 ? 2.519 10.888 -0.923 1.00 94.81 73 SER A C 1
ATOM 536 O O . SER A 1 73 ? 2.966 10.285 -1.900 1.00 94.81 73 SER A O 1
ATOM 538 N N . ARG A 1 74 ? 1.580 11.831 -1.078 1.00 93.62 74 ARG A N 1
ATOM 539 C CA . ARG A 1 74 ? 0.885 12.068 -2.358 1.00 93.62 74 ARG A CA 1
ATOM 540 C C . ARG A 1 74 ? 1.830 12.460 -3.493 1.00 93.62 74 ARG A C 1
ATOM 542 O O . ARG A 1 74 ? 1.733 11.903 -4.591 1.00 93.62 74 ARG A O 1
ATOM 549 N N . GLU A 1 75 ? 2.727 13.408 -3.244 1.00 91.25 75 GLU A N 1
ATOM 550 C CA . GLU A 1 75 ? 3.677 13.884 -4.257 1.00 91.25 75 GLU A CA 1
ATOM 551 C C . GLU A 1 75 ? 4.659 12.779 -4.646 1.00 91.25 75 GLU A C 1
ATOM 553 O O . GLU A 1 75 ? 4.801 12.463 -5.829 1.00 91.25 75 GLU A O 1
ATOM 558 N N . GLN A 1 76 ? 5.245 12.112 -3.648 1.00 90.19 76 GLN A N 1
ATOM 559 C CA . GLN A 1 76 ? 6.164 10.998 -3.866 1.00 90.19 76 GLN A CA 1
ATOM 560 C C . GLN A 1 76 ? 5.506 9.882 -4.686 1.00 90.19 76 GLN A C 1
ATOM 562 O O . GLN A 1 76 ? 6.094 9.391 -5.645 1.00 90.19 76 GLN A O 1
ATOM 567 N N . ARG A 1 77 ? 4.265 9.503 -4.362 1.00 93.25 77 ARG A N 1
ATOM 568 C CA . ARG A 1 77 ? 3.530 8.461 -5.094 1.00 93.25 77 ARG A CA 1
ATOM 569 C C . ARG A 1 77 ? 3.225 8.869 -6.530 1.00 93.25 77 ARG A C 1
ATOM 571 O O . ARG A 1 77 ? 3.284 8.030 -7.425 1.00 93.25 77 ARG A O 1
ATOM 578 N N . THR A 1 78 ? 2.936 10.146 -6.767 1.00 91.00 78 THR A N 1
ATOM 579 C CA . THR A 1 78 ? 2.701 10.670 -8.120 1.00 91.00 78 THR A CA 1
ATOM 580 C C . THR A 1 78 ? 3.969 10.591 -8.974 1.00 91.00 78 THR A C 1
ATOM 582 O O . THR A 1 78 ? 3.916 10.103 -10.107 1.00 91.00 78 THR A O 1
ATOM 585 N N . ALA A 1 79 ? 5.116 10.990 -8.416 1.00 90.12 79 ALA A N 1
ATOM 586 C CA . ALA A 1 79 ? 6.412 10.857 -9.078 1.00 90.12 79 ALA A CA 1
ATOM 587 C C . ALA A 1 79 ? 6.754 9.380 -9.340 1.00 90.12 79 ALA A C 1
ATOM 589 O O . ALA A 1 79 ? 7.012 8.994 -10.481 1.00 90.12 79 ALA A O 1
ATOM 590 N N . MET A 1 80 ? 6.622 8.530 -8.315 1.00 90.06 80 MET A N 1
ATOM 591 C CA . MET A 1 80 ? 6.885 7.095 -8.419 1.00 90.06 80 MET A CA 1
ATOM 592 C C . MET A 1 80 ? 6.044 6.413 -9.495 1.00 90.06 80 MET A C 1
ATOM 594 O O . MET A 1 80 ? 6.566 5.565 -10.203 1.00 90.06 80 MET A O 1
ATOM 598 N N . ARG A 1 81 ? 4.757 6.754 -9.643 1.00 89.69 81 ARG A N 1
ATOM 599 C CA . ARG A 1 81 ? 3.904 6.155 -10.683 1.00 89.69 81 ARG A CA 1
ATOM 600 C C . ARG A 1 81 ? 4.400 6.472 -12.090 1.00 89.69 81 ARG A C 1
ATOM 602 O O . ARG A 1 81 ? 4.389 5.591 -12.944 1.00 89.69 81 ARG A O 1
ATOM 609 N N . THR A 1 82 ? 4.834 7.709 -12.315 1.00 90.00 82 THR A N 1
ATOM 610 C CA . THR A 1 82 ? 5.377 8.139 -13.610 1.00 90.00 82 THR A CA 1
ATOM 611 C C . THR A 1 82 ? 6.675 7.396 -13.926 1.00 90.00 82 THR A C 1
ATOM 613 O O . THR A 1 82 ? 6.815 6.816 -15.000 1.00 90.00 82 THR A O 1
ATOM 616 N N . GLU A 1 83 ? 7.601 7.354 -12.968 1.00 90.19 83 GLU A N 1
ATOM 617 C CA . GLU A 1 83 ? 8.889 6.666 -13.119 1.00 90.19 83 GLU A CA 1
ATOM 618 C C . GLU A 1 83 ? 8.719 5.153 -13.289 1.00 90.19 83 GLU A C 1
ATOM 620 O O . GLU A 1 83 ? 9.372 4.537 -14.131 1.00 90.19 83 GLU A O 1
ATOM 625 N N . PHE A 1 84 ? 7.785 4.560 -12.546 1.00 91.62 84 PHE A N 1
ATOM 626 C CA . PHE A 1 84 ? 7.495 3.138 -12.613 1.00 91.62 84 PHE A CA 1
ATOM 627 C C . PHE A 1 84 ? 6.883 2.729 -13.950 1.00 91.62 84 PHE A C 1
ATOM 629 O O . PHE A 1 84 ? 7.284 1.712 -14.509 1.00 91.62 84 PHE A O 1
ATOM 636 N N . ALA A 1 85 ? 5.965 3.527 -14.503 1.00 90.88 85 ALA A N 1
ATOM 637 C CA . ALA A 1 85 ? 5.424 3.280 -15.838 1.00 90.88 85 ALA A CA 1
ATOM 638 C C . ALA A 1 85 ? 6.544 3.262 -16.894 1.00 90.88 85 ALA A C 1
ATOM 640 O O . ALA A 1 85 ? 6.646 2.310 -17.665 1.00 90.88 85 ALA A O 1
ATOM 641 N N . ALA A 1 86 ? 7.445 4.249 -16.852 1.00 91.12 86 ALA A N 1
ATOM 642 C CA . ALA A 1 86 ? 8.599 4.313 -17.748 1.00 91.12 86 ALA A CA 1
ATOM 643 C C . ALA A 1 86 ? 9.605 3.165 -17.531 1.00 91.12 86 ALA A C 1
ATOM 645 O O . ALA A 1 86 ? 10.315 2.773 -18.458 1.00 91.12 86 ALA A O 1
ATOM 646 N N . ALA A 1 87 ? 9.702 2.625 -16.314 1.00 90.25 87 ALA A N 1
ATOM 647 C CA . ALA A 1 87 ? 10.516 1.450 -16.017 1.00 90.25 87 ALA A CA 1
ATOM 648 C C . ALA A 1 87 ? 9.899 0.180 -16.636 1.00 90.25 87 ALA A C 1
ATOM 650 O O . ALA A 1 87 ? 10.568 -0.542 -17.372 1.00 90.25 87 ALA A O 1
ATOM 651 N N . LEU A 1 88 ? 8.589 -0.024 -16.465 1.00 90.50 88 LEU A N 1
ATOM 652 C CA . LEU A 1 88 ? 7.867 -1.166 -17.038 1.00 90.50 88 LEU A CA 1
ATOM 653 C C . LEU A 1 88 ? 7.874 -1.191 -18.575 1.00 90.50 88 LEU A C 1
ATOM 655 O O . LEU A 1 88 ? 7.860 -2.274 -19.161 1.00 90.50 88 LEU A O 1
ATOM 659 N N . GLU A 1 89 ? 7.923 -0.032 -19.237 1.00 92.62 89 GLU A N 1
ATOM 660 C CA . GLU A 1 89 ? 8.046 0.058 -20.702 1.00 92.62 89 GLU A CA 1
ATOM 661 C C . GLU A 1 89 ? 9.356 -0.537 -21.238 1.00 92.62 89 GLU A C 1
ATOM 663 O O . GLU A 1 89 ? 9.400 -0.989 -22.383 1.00 92.62 89 GLU A O 1
ATOM 668 N N . LYS A 1 90 ? 10.410 -0.587 -20.415 1.00 91.62 90 LYS A N 1
ATOM 669 C CA . LYS A 1 90 ? 11.714 -1.162 -20.785 1.00 91.62 90 LYS A CA 1
ATOM 670 C C . LYS A 1 90 ? 11.736 -2.685 -20.699 1.00 91.62 90 LYS A C 1
ATOM 672 O O . LYS A 1 90 ? 12.659 -3.300 -21.226 1.00 91.62 90 LYS A O 1
ATOM 677 N N . LEU A 1 91 ? 10.751 -3.276 -20.027 1.00 91.25 91 LEU A N 1
ATOM 678 C CA . LEU A 1 91 ? 10.624 -4.717 -19.881 1.00 91.25 91 LEU A CA 1
ATOM 679 C C . LEU A 1 91 ? 9.885 -5.320 -21.079 1.00 91.25 91 LEU A C 1
ATOM 681 O O . LEU A 1 91 ? 8.890 -4.764 -21.565 1.00 91.25 91 LEU A O 1
ATOM 685 N N . ASP A 1 92 ? 10.321 -6.500 -21.510 1.00 94.19 92 ASP A N 1
ATOM 686 C CA . ASP A 1 92 ? 9.540 -7.332 -22.426 1.00 94.19 92 ASP A CA 1
ATOM 687 C C . ASP A 1 92 ? 8.326 -7.971 -21.720 1.00 94.19 92 ASP A C 1
ATOM 689 O O . ASP A 1 92 ? 8.145 -7.867 -20.505 1.00 94.19 92 ASP A O 1
ATOM 693 N N . GLU A 1 93 ? 7.448 -8.623 -22.482 1.00 93.31 93 GLU A N 1
ATOM 694 C CA . GLU A 1 93 ? 6.227 -9.233 -21.941 1.00 93.31 93 GLU A CA 1
ATOM 695 C C . GLU A 1 93 ? 6.508 -10.309 -20.877 1.00 93.31 93 GLU A C 1
ATOM 697 O O . GLU A 1 93 ? 5.809 -10.374 -19.861 1.00 93.31 93 GLU A O 1
ATOM 702 N N . THR A 1 94 ? 7.555 -11.117 -21.067 1.00 93.00 94 THR A N 1
ATOM 703 C CA . THR A 1 94 ? 7.920 -12.187 -20.127 1.00 93.00 94 THR A CA 1
ATOM 704 C C . THR A 1 94 ? 8.435 -11.590 -18.822 1.00 93.00 94 THR A C 1
ATOM 706 O O . THR A 1 94 ? 8.024 -12.010 -17.739 1.00 93.00 94 THR A O 1
ATOM 709 N N . GLN A 1 95 ? 9.277 -10.563 -18.915 1.00 91.31 95 GLN A N 1
ATOM 710 C CA . GLN A 1 95 ? 9.805 -9.824 -17.774 1.00 91.31 95 GLN A CA 1
ATOM 711 C C . GLN A 1 95 ? 8.702 -9.080 -17.017 1.00 91.31 95 GLN A C 1
ATOM 713 O O . GLN A 1 95 ? 8.645 -9.171 -15.792 1.00 91.31 95 GLN A O 1
ATOM 718 N N . ARG A 1 96 ? 7.781 -8.402 -17.718 1.00 91.06 96 ARG A N 1
ATOM 719 C CA . ARG A 1 96 ? 6.625 -7.742 -17.083 1.00 91.06 96 ARG A CA 1
ATOM 720 C C . ARG A 1 96 ? 5.748 -8.738 -16.347 1.00 91.06 96 ARG A C 1
ATOM 722 O O . ARG A 1 96 ? 5.296 -8.445 -15.242 1.00 91.06 96 ARG A O 1
ATOM 729 N N . LYS A 1 97 ? 5.508 -9.909 -16.941 1.00 93.62 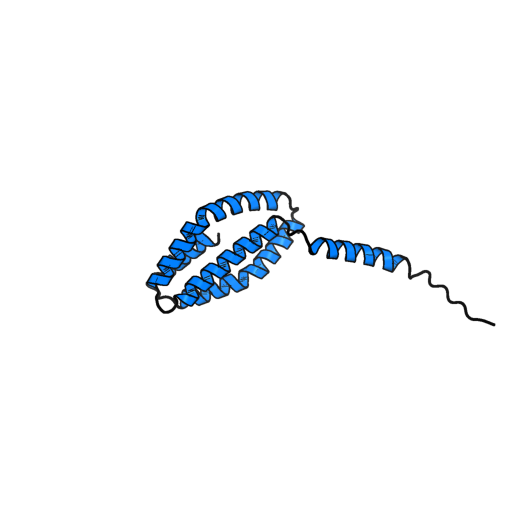97 LYS A N 1
ATOM 730 C CA . LYS A 1 97 ? 4.731 -10.964 -16.296 1.00 93.62 97 LYS A CA 1
ATOM 731 C C . LYS A 1 97 ? 5.425 -11.473 -15.034 1.00 93.62 97 LYS A C 1
ATOM 733 O O . LYS A 1 97 ? 4.787 -11.507 -13.986 1.00 93.62 97 LYS A O 1
ATOM 738 N N . ALA A 1 98 ? 6.710 -11.815 -15.120 1.00 92.31 98 ALA A N 1
ATOM 739 C CA . ALA A 1 98 ? 7.483 -12.280 -13.971 1.00 92.31 98 ALA A CA 1
ATOM 740 C C . ALA A 1 98 ? 7.491 -11.240 -12.841 1.00 92.31 98 ALA A C 1
ATOM 742 O O . ALA A 1 98 ? 7.176 -11.565 -11.698 1.00 92.31 98 ALA A O 1
ATOM 743 N N . PHE A 1 99 ? 7.743 -9.975 -13.181 1.00 92.56 99 PHE A N 1
ATOM 744 C CA . PHE A 1 99 ? 7.709 -8.871 -12.229 1.00 92.56 99 PHE A CA 1
ATOM 745 C C . PHE A 1 99 ? 6.313 -8.680 -11.606 1.00 92.56 99 PHE A C 1
ATOM 747 O O . PHE A 1 99 ? 6.192 -8.515 -10.395 1.00 92.56 99 PHE A O 1
ATOM 754 N N . SER A 1 100 ? 5.235 -8.742 -12.396 1.00 92.69 100 SER A N 1
ATOM 755 C CA . SER A 1 100 ? 3.866 -8.644 -11.872 1.00 92.69 100 SER A CA 1
ATOM 756 C C . SER A 1 100 ? 3.520 -9.801 -10.932 1.00 92.69 100 SER A C 1
ATOM 758 O O . SER A 1 100 ? 2.828 -9.588 -9.933 1.00 92.69 100 SER A O 1
ATOM 760 N N . ASP A 1 101 ? 3.964 -11.017 -11.249 1.00 95.00 101 ASP A N 1
ATOM 761 C CA . ASP A 1 101 ? 3.726 -12.203 -10.424 1.00 95.00 101 ASP A CA 1
ATOM 762 C C . ASP A 1 101 ? 4.498 -12.095 -9.092 1.00 95.00 101 ASP A C 1
ATOM 764 O O . ASP A 1 101 ? 3.948 -12.385 -8.024 1.00 95.00 101 ASP A O 1
ATOM 768 N N . GLU A 1 102 ? 5.730 -11.581 -9.120 1.00 92.62 102 GLU A N 1
ATOM 769 C CA . GLU A 1 102 ? 6.516 -11.277 -7.920 1.00 92.62 102 GLU A CA 1
ATOM 770 C C . GLU A 1 102 ? 5.877 -10.164 -7.073 1.00 92.62 102 GLU A C 1
ATOM 772 O O . GLU A 1 102 ? 5.659 -10.337 -5.868 1.00 92.62 102 GLU A O 1
ATOM 777 N N . ALA A 1 103 ? 5.510 -9.042 -7.697 1.00 93.69 103 ALA A N 1
ATOM 778 C CA . ALA A 1 103 ? 4.862 -7.920 -7.026 1.00 93.69 103 ALA A CA 1
ATOM 779 C C . ALA A 1 103 ? 3.573 -8.357 -6.320 1.00 93.69 103 ALA A C 1
ATOM 781 O O . ALA A 1 103 ? 3.307 -7.967 -5.178 1.00 93.69 103 ALA A O 1
ATOM 782 N N . LYS A 1 104 ? 2.786 -9.221 -6.969 1.00 95.06 104 LYS A N 1
ATOM 783 C CA . LYS A 1 104 ? 1.588 -9.816 -6.379 1.00 95.06 104 LYS A CA 1
ATOM 784 C C . LYS A 1 104 ? 1.932 -10.725 -5.199 1.00 95.06 104 LYS A C 1
ATOM 786 O O . LYS A 1 104 ? 1.382 -10.541 -4.118 1.00 95.06 104 LYS A O 1
ATOM 791 N N . THR A 1 105 ? 2.892 -11.632 -5.370 1.00 96.50 105 THR A N 1
ATOM 792 C CA . THR A 1 105 ? 3.342 -12.556 -4.313 1.00 96.50 105 THR A CA 1
ATOM 793 C C . THR A 1 105 ? 3.747 -11.813 -3.037 1.00 96.50 105 THR A C 1
ATOM 795 O O . THR A 1 105 ? 3.440 -12.252 -1.929 1.00 96.50 105 THR A O 1
ATOM 798 N N . ARG A 1 106 ? 4.400 -10.656 -3.181 1.00 95.00 106 ARG A N 1
ATOM 799 C CA . ARG A 1 106 ? 4.878 -9.850 -2.051 1.00 95.00 106 ARG A CA 1
ATOM 800 C C . ARG A 1 106 ? 3.804 -8.947 -1.447 1.00 95.00 106 ARG A C 1
ATOM 802 O O . ARG A 1 106 ? 3.800 -8.736 -0.235 1.00 95.00 106 ARG A O 1
ATOM 809 N N . SER A 1 107 ? 2.890 -8.420 -2.263 1.00 94.31 107 SER A N 1
ATOM 810 C CA . SER A 1 107 ? 1.850 -7.488 -1.803 1.00 94.31 107 SER A CA 1
ATOM 811 C C . SER A 1 107 ? 0.582 -8.173 -1.283 1.00 94.31 107 SER A C 1
ATOM 813 O O . SER A 1 107 ? -0.064 -7.628 -0.385 1.00 94.31 107 SER A O 1
ATOM 815 N N . ASP A 1 108 ? 0.235 -9.373 -1.758 1.00 95.56 108 ASP A N 1
ATOM 816 C CA . ASP A 1 108 ? -0.979 -10.096 -1.352 1.00 95.56 108 ASP A CA 1
ATOM 817 C C . ASP A 1 108 ? -1.052 -10.365 0.168 1.00 95.56 108 ASP A C 1
ATOM 819 O O . ASP A 1 108 ? -2.097 -10.084 0.769 1.00 95.56 108 ASP A O 1
ATOM 823 N N . PRO A 1 109 ? 0.026 -10.806 0.852 1.00 96.56 109 PRO A N 1
ATOM 824 C CA . PRO A 1 109 ? 0.002 -10.964 2.306 1.00 96.56 109 PRO A CA 1
ATOM 825 C C . PRO A 1 109 ? -0.247 -9.645 3.046 1.00 96.56 109 PRO A C 1
ATOM 827 O O . PRO A 1 109 ? -0.928 -9.630 4.071 1.00 96.56 109 PRO A O 1
ATOM 830 N N . LEU A 1 110 ? 0.281 -8.528 2.538 1.00 96.00 110 LEU A N 1
ATOM 831 C CA . LEU A 1 110 ? 0.078 -7.209 3.141 1.00 96.00 110 LEU A CA 1
ATOM 832 C C . LEU A 1 110 ? -1.354 -6.713 2.924 1.00 96.00 110 LEU A C 1
ATOM 834 O O . LEU A 1 110 ? -1.964 -6.197 3.858 1.00 96.00 110 LEU A O 1
ATOM 838 N N . ARG A 1 111 ? -1.924 -6.939 1.735 1.00 95.44 111 ARG A N 1
ATOM 839 C CA . ARG A 1 111 ? -3.339 -6.666 1.435 1.00 95.44 111 ARG A CA 1
ATOM 840 C C . ARG A 1 111 ? -4.266 -7.429 2.372 1.00 95.44 111 ARG A C 1
ATOM 842 O O . ARG A 1 111 ? -5.148 -6.829 2.979 1.00 95.44 111 ARG A O 1
ATOM 849 N N . ALA A 1 112 ? -4.016 -8.723 2.566 1.00 96.56 112 ALA A N 1
ATOM 850 C CA . ALA A 1 112 ? -4.795 -9.543 3.489 1.00 96.56 112 ALA A CA 1
ATOM 851 C C . ALA A 1 112 ? -4.711 -9.024 4.936 1.00 96.56 112 ALA A C 1
ATOM 853 O O . ALA A 1 112 ? -5.723 -8.964 5.639 1.00 96.56 112 ALA A O 1
ATOM 854 N N . LYS A 1 113 ? -3.518 -8.602 5.380 1.00 97.25 113 LYS A N 1
ATOM 855 C CA . LYS A 1 113 ? -3.334 -7.997 6.706 1.00 97.25 113 LYS A CA 1
ATOM 856 C C . LYS A 1 113 ? -4.051 -6.648 6.835 1.00 97.25 113 LYS A C 1
ATOM 858 O O . LYS A 1 113 ? -4.703 -6.426 7.850 1.00 97.25 113 LYS A O 1
ATOM 863 N N . LEU A 1 114 ? -4.003 -5.784 5.818 1.00 96.75 114 LEU A N 1
ATOM 864 C CA . LEU A 1 114 ? -4.742 -4.515 5.797 1.00 96.75 114 LEU A CA 1
ATOM 865 C C . LEU A 1 114 ? -6.255 -4.727 5.855 1.00 96.75 114 LEU A C 1
ATOM 867 O O . LEU A 1 114 ? -6.947 -4.031 6.599 1.00 96.75 114 LEU A O 1
ATOM 871 N N . ASP A 1 115 ? -6.773 -5.712 5.124 1.00 96.19 115 ASP A N 1
ATOM 872 C CA . ASP A 1 115 ? -8.187 -6.076 5.176 1.00 96.19 115 ASP A CA 1
ATOM 873 C C . ASP A 1 115 ? -8.587 -6.565 6.571 1.00 96.19 115 ASP A C 1
ATOM 875 O O . ASP A 1 115 ? -9.630 -6.170 7.101 1.00 96.19 115 ASP A O 1
ATOM 879 N N . ALA A 1 116 ? -7.752 -7.398 7.197 1.00 96.81 116 ALA A N 1
ATOM 880 C CA . ALA A 1 116 ? -7.970 -7.856 8.564 1.00 96.81 116 ALA A CA 1
ATOM 881 C C . ALA A 1 116 ? -7.907 -6.700 9.577 1.00 96.81 116 ALA A C 1
ATOM 883 O O . ALA A 1 116 ? -8.777 -6.608 10.444 1.00 96.81 116 ALA A O 1
ATOM 884 N N . ALA A 1 117 ? -6.933 -5.795 9.448 1.00 95.69 117 ALA A N 1
ATOM 885 C CA . ALA A 1 117 ? -6.796 -4.619 10.302 1.00 95.69 117 ALA A CA 1
ATOM 886 C C . ALA A 1 117 ? -8.002 -3.681 10.153 1.00 95.69 117 ALA A C 1
ATOM 888 O O . ALA A 1 117 ? -8.597 -3.270 11.146 1.00 95.69 117 ALA A O 1
ATOM 889 N N . THR A 1 118 ? -8.453 -3.439 8.920 1.00 96.12 118 THR A N 1
ATOM 890 C CA . THR A 1 118 ? -9.631 -2.610 8.627 1.00 96.12 118 THR A CA 1
ATOM 891 C C . THR A 1 118 ? -10.901 -3.172 9.269 1.00 96.12 118 THR A C 1
ATOM 893 O O . THR A 1 118 ? -11.732 -2.411 9.758 1.00 96.12 118 THR A O 1
ATOM 896 N N . LYS A 1 119 ? -11.069 -4.501 9.330 1.00 95.44 119 LYS A N 1
ATOM 897 C CA . LYS A 1 119 ? -12.234 -5.130 9.986 1.00 95.44 119 LYS A CA 1
ATOM 898 C C . LYS A 1 119 ? -12.306 -4.861 11.494 1.00 95.44 119 LYS A C 1
ATOM 900 O O . LYS A 1 119 ? -13.399 -4.930 12.050 1.00 95.44 119 LYS A O 1
ATOM 905 N N . ARG A 1 120 ? -11.185 -4.525 12.144 1.00 93.12 120 ARG A N 1
ATOM 906 C CA . ARG A 1 120 ? -11.145 -4.162 13.574 1.00 93.12 120 ARG A CA 1
ATOM 907 C C . ARG A 1 120 ? -11.736 -2.779 13.852 1.00 93.12 120 ARG A C 1
ATOM 909 O O . ARG A 1 120 ? -12.107 -2.504 14.985 1.00 93.12 120 ARG A O 1
ATOM 916 N N . TYR A 1 121 ? -11.852 -1.931 12.831 1.00 93.88 121 TYR A N 1
ATOM 917 C CA . TYR A 1 121 ? -12.461 -0.612 12.967 1.00 93.88 121 TYR A CA 1
ATOM 918 C C . TYR A 1 121 ? -13.999 -0.693 12.953 1.00 93.88 121 TYR A C 1
ATOM 920 O O . TYR A 1 121 ? -14.557 -1.607 12.326 1.00 93.88 121 TYR A O 1
ATOM 928 N N . PRO A 1 122 ? -14.688 0.277 13.587 1.00 94.88 122 PRO A N 1
ATOM 929 C CA . PRO A 1 122 ? -16.143 0.415 13.536 1.00 94.88 122 PRO A CA 1
ATOM 930 C C . PRO A 1 122 ? -16.684 0.439 12.102 1.00 94.88 122 PRO A C 1
ATOM 932 O O . PRO A 1 122 ? -16.046 0.997 11.204 1.00 94.88 122 PRO A O 1
ATOM 935 N N . GLU A 1 123 ? -17.851 -0.172 11.874 1.00 94.94 123 GLU A N 1
ATOM 936 C CA . GLU A 1 123 ? -18.403 -0.379 10.525 1.00 94.94 123 GLU A CA 1
ATOM 937 C C . GLU A 1 123 ? -18.600 0.922 9.740 1.00 94.94 123 GLU A C 1
ATOM 939 O O . GLU A 1 123 ? -18.329 0.952 8.541 1.00 94.94 123 GLU A O 1
ATOM 944 N N . ASP A 1 124 ? -18.981 2.005 10.417 1.00 93.88 124 ASP A N 1
ATOM 945 C CA . ASP A 1 124 ? -19.164 3.348 9.858 1.00 93.88 124 ASP A CA 1
ATOM 946 C C . ASP A 1 124 ? -17.849 3.982 9.368 1.00 93.88 124 ASP A C 1
ATOM 948 O O . ASP A 1 124 ? -17.853 4.824 8.468 1.00 93.88 124 ASP A O 1
ATOM 952 N N . ARG A 1 125 ? -16.699 3.554 9.906 1.00 93.00 125 ARG A N 1
ATOM 953 C CA . ARG A 1 125 ? -15.368 4.069 9.532 1.00 93.00 125 ARG A CA 1
ATOM 954 C C . ARG A 1 125 ? -14.696 3.265 8.428 1.00 93.00 125 ARG A C 1
ATOM 956 O O . ARG A 1 125 ? -13.889 3.818 7.674 1.00 93.00 125 ARG A O 1
ATOM 963 N N . ARG A 1 126 ? -15.038 1.981 8.281 1.00 95.12 126 ARG A N 1
ATOM 964 C CA . ARG A 1 126 ? -14.425 1.081 7.285 1.00 95.12 126 ARG A CA 1
ATOM 965 C C . ARG A 1 126 ? -14.480 1.619 5.847 1.00 95.12 126 ARG A C 1
ATOM 967 O O . ARG A 1 126 ? -13.462 1.498 5.168 1.00 95.12 126 ARG A O 1
ATOM 974 N N . PRO A 1 127 ? -15.580 2.228 5.351 1.00 96.31 127 PRO A N 1
ATOM 975 C CA . PRO A 1 127 ? -15.621 2.768 3.991 1.00 96.31 127 PRO A CA 1
ATOM 976 C C . PRO A 1 127 ? -14.573 3.857 3.762 1.00 96.31 127 PRO A C 1
ATOM 978 O O . PRO A 1 127 ? -13.877 3.840 2.748 1.00 96.31 127 PRO A O 1
ATOM 981 N N . ARG A 1 128 ? -14.408 4.766 4.732 1.00 95.69 128 ARG A N 1
ATOM 982 C CA . ARG A 1 128 ? -13.426 5.848 4.635 1.00 95.69 128 ARG A CA 1
ATOM 983 C C . ARG A 1 128 ? -11.995 5.319 4.710 1.00 95.69 128 ARG A C 1
ATOM 985 O O . ARG A 1 128 ? -11.157 5.759 3.932 1.00 95.69 128 ARG A O 1
ATOM 992 N N . ILE A 1 129 ? -11.728 4.346 5.582 1.00 95.62 129 ILE A N 1
ATOM 993 C CA . ILE A 1 129 ? -10.415 3.685 5.660 1.00 95.62 129 ILE A CA 1
ATOM 994 C C . ILE A 1 129 ? -10.085 2.998 4.334 1.00 95.62 129 ILE A C 1
ATOM 996 O O . ILE A 1 129 ? -9.017 3.230 3.780 1.00 95.62 129 ILE A O 1
ATOM 1000 N N . ARG A 1 130 ? -11.021 2.229 3.762 1.00 95.81 130 ARG A N 1
ATOM 1001 C CA . ARG A 1 130 ? -10.834 1.593 2.445 1.00 95.81 130 ARG A CA 1
ATOM 1002 C C . ARG A 1 130 ? -10.588 2.613 1.340 1.00 95.81 130 ARG A C 1
ATOM 1004 O O . ARG A 1 130 ? -9.741 2.381 0.486 1.00 95.81 130 ARG A O 1
ATOM 1011 N N . GLN A 1 131 ? -11.302 3.738 1.354 1.00 96.25 131 GLN A N 1
ATOM 1012 C CA . GLN A 1 131 ? -11.068 4.821 0.402 1.00 96.25 131 GLN A CA 1
ATOM 1013 C C . GLN A 1 131 ? -9.632 5.353 0.510 1.00 96.25 131 GLN A C 1
ATOM 1015 O O . GLN A 1 131 ? -8.962 5.458 -0.513 1.00 96.25 131 GLN A O 1
ATOM 1020 N N . LEU A 1 132 ? -9.158 5.647 1.724 1.00 96.00 132 LEU A N 1
ATOM 1021 C CA . LEU A 1 132 ? -7.800 6.146 1.959 1.00 96.00 132 LEU A CA 1
ATOM 1022 C C . LEU A 1 132 ? -6.737 5.115 1.563 1.00 96.00 132 LEU A C 1
ATOM 1024 O O . LEU A 1 132 ? -5.784 5.463 0.876 1.00 96.00 132 LEU A O 1
ATOM 1028 N N . LEU A 1 133 ? -6.926 3.839 1.910 1.00 95.81 133 LEU A N 1
ATOM 1029 C CA . LEU A 1 133 ? -6.027 2.759 1.489 1.00 95.81 133 LEU A CA 1
ATOM 1030 C C . LEU A 1 133 ? -5.976 2.628 -0.038 1.00 95.81 133 LEU A C 1
ATOM 1032 O O . LEU A 1 133 ? -4.895 2.513 -0.604 1.00 95.81 133 LEU A O 1
ATOM 1036 N N . ASN A 1 134 ? -7.120 2.710 -0.720 1.00 93.88 134 ASN A N 1
ATOM 1037 C CA . ASN A 1 134 ? -7.170 2.699 -2.183 1.00 93.88 134 ASN A CA 1
ATOM 1038 C C . ASN A 1 134 ? -6.505 3.932 -2.795 1.00 93.88 134 ASN A C 1
ATOM 1040 O O . ASN A 1 134 ? -5.908 3.839 -3.861 1.00 93.88 134 ASN A O 1
ATOM 1044 N N . GLN A 1 135 ? -6.613 5.096 -2.156 1.00 93.00 135 GLN A N 1
ATOM 1045 C CA . GLN A 1 135 ? -5.890 6.279 -2.602 1.00 93.00 135 GLN A CA 1
ATOM 1046 C C . GLN A 1 135 ? -4.394 6.056 -2.450 1.00 93.00 135 GLN A C 1
ATOM 1048 O O . GLN A 1 135 ? -3.693 6.268 -3.435 1.00 93.00 135 GLN A O 1
ATOM 1053 N N . LEU A 1 136 ? -3.946 5.578 -1.283 1.00 92.81 136 LEU A N 1
ATOM 1054 C CA . LEU A 1 136 ? -2.553 5.357 -0.898 1.00 92.81 136 LEU A CA 1
ATOM 1055 C C . LEU A 1 136 ? -1.844 4.289 -1.754 1.00 92.81 136 LEU A C 1
ATOM 1057 O O . LEU A 1 136 ? -0.721 4.507 -2.197 1.00 92.81 136 LEU A O 1
ATOM 1061 N N . LEU A 1 137 ? -2.500 3.158 -2.011 1.00 90.56 137 LEU A N 1
ATOM 1062 C CA . LEU A 1 137 ? -1.859 1.916 -2.478 1.00 90.56 137 LEU A CA 1
ATOM 1063 C C . LEU A 1 137 ? -2.124 1.578 -3.952 1.00 90.56 137 LEU A C 1
ATOM 1065 O O . LEU A 1 137 ? -1.825 0.466 -4.397 1.00 90.56 137 LEU A O 1
ATOM 1069 N N . ARG A 1 138 ? -2.729 2.513 -4.686 1.00 79.19 138 ARG A N 1
ATOM 1070 C CA . ARG A 1 138 ? -3.022 2.384 -6.117 1.00 79.19 138 ARG A CA 1
ATOM 1071 C C . ARG A 1 138 ? -1.826 2.722 -6.999 1.00 79.19 138 ARG A C 1
ATOM 1073 O O . ARG A 1 138 ? -0.951 3.501 -6.551 1.00 79.19 138 ARG A O 1
#

Foldseek 3Di:
DDDDDDDPPPPVVVVVVVVVVVVVVVPPDDDQLLRVLLVVLLVLLVLLLVLLVVCLVPLVSSLVSLVVSLVVCVVVVVVSVVSNVVSLVPDDPVRNVVSVVVSCVSCVVSVVSSVVSLVSDDPVCSVSSVVSCVSRND

Radius of gyration: 23.53 Å; chains: 1; bounding box: 70×65×42 Å

Sequence (138 aa):
MVTRETPRAAKMASALAWLLAALLLAGAGCRTAEEKHLEASLALYSQALEVLEKNAGNPNEGLAALTKLEEDSREQRTAMRTEFAAALEKLDETQRKAFSDEAKTRSDPLRAKLDAATKRYPEDRRPRIRQLLNQLLR

pLDDT: mean 83.56, std 19.04, range [37.19, 97.44]

Secondary structure (DSSP, 8-state):
--------SHHHHHHHHHHHHHHHHTTTT---HHHHHHHHHHHHHHHHHHHHHHTTT-HHHHHHHHHHHHHHTHHHHHHHHHHHHHHHTTS-HHHHHHHHHHHHHHHHHHHHHHHHHHHTS-TTTHHHHHHHHHHHT-